Protein AF-A0A1M4W5U2-F1 (afdb_monomer_lite)

Secondary structure (DSSP, 8-state):
-------HHHHHHHHHHHHSSB-S--SEEEEEEE-SSSTT-EEEEEEEETT--HHHHHHHHHTBHHHHHS-TTTHHHHHHHHHHHTTSHHHHHHHHHHHHHHHHHHHHHHHHHTT-EEEEE-GGG-HHHHHHHHT-TT--EEEEEEEEEE-------

Structure (mmCIF, N/CA/C/O backbone):
data_AF-A0A1M4W5U2-F1
#
_entry.id   AF-A0A1M4W5U2-F1
#
loop_
_atom_site.group_PDB
_atom_site.id
_atom_site.type_symbol
_atom_site.label_atom_id
_atom_site.label_alt_id
_atom_site.label_comp_id
_atom_site.label_asym_id
_atom_site.label_entity_id
_atom_site.label_seq_id
_atom_site.pdbx_PDB_ins_code
_atom_site.Cartn_x
_atom_site.Cartn_y
_atom_site.Cartn_z
_atom_site.occupancy
_atom_site.B_iso_or_equiv
_atom_site.auth_seq_id
_atom_site.auth_comp_id
_atom_site.auth_asym_id
_atom_site.auth_atom_id
_atom_site.pdbx_PDB_model_num
ATOM 1 N N . MET A 1 1 ? -12.589 -8.773 -31.345 1.00 33.72 1 MET A N 1
ATOM 2 C CA . MET A 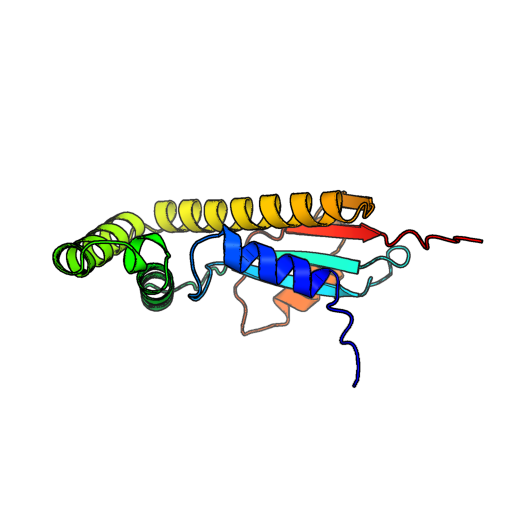1 1 ? -12.174 -9.040 -29.951 1.00 33.72 1 MET A CA 1
ATOM 3 C C . MET A 1 1 ? -10.794 -8.442 -29.775 1.00 33.72 1 MET A C 1
ATOM 5 O O . MET A 1 1 ? -9.856 -8.946 -30.372 1.00 33.72 1 MET A O 1
ATOM 9 N N . ILE A 1 2 ? -10.684 -7.311 -29.081 1.00 31.50 2 ILE A N 1
ATOM 10 C CA . ILE A 1 2 ? -9.387 -6.685 -28.803 1.00 31.50 2 ILE A CA 1
ATOM 11 C C . ILE A 1 2 ? -8.825 -7.404 -27.576 1.00 31.50 2 ILE A C 1
ATOM 13 O O . ILE A 1 2 ? -9.374 -7.260 -26.485 1.00 31.50 2 ILE A O 1
ATOM 17 N N . ASN A 1 3 ? -7.777 -8.206 -27.763 1.00 33.09 3 ASN A N 1
ATOM 18 C CA . ASN A 1 3 ? -6.960 -8.706 -26.660 1.00 33.09 3 ASN A CA 1
ATOM 19 C C . ASN A 1 3 ? -6.341 -7.483 -25.974 1.00 33.09 3 ASN A C 1
ATOM 21 O O . ASN A 1 3 ? -5.414 -6.883 -26.516 1.00 33.09 3 ASN A O 1
ATOM 25 N N . ARG A 1 4 ? -6.881 -7.064 -24.822 1.00 38.38 4 ARG A N 1
ATOM 26 C CA . ARG A 1 4 ? -6.192 -6.098 -23.963 1.00 38.38 4 ARG A CA 1
ATOM 27 C C . ARG A 1 4 ? -4.920 -6.780 -23.480 1.00 38.38 4 ARG A C 1
ATOM 29 O O . ARG A 1 4 ? -4.975 -7.686 -22.655 1.00 38.38 4 ARG A O 1
ATOM 36 N N . VAL A 1 5 ? -3.785 -6.373 -24.035 1.00 43.94 5 VAL A N 1
ATOM 37 C CA . VAL A 1 5 ? -2.495 -6.569 -23.383 1.00 43.94 5 VAL A CA 1
ATOM 38 C C . VAL A 1 5 ? -2.594 -5.765 -22.091 1.00 43.94 5 VAL A C 1
ATOM 40 O O . VAL A 1 5 ? -2.563 -4.539 -22.139 1.00 43.94 5 VAL A O 1
ATOM 43 N N . ASN A 1 6 ? -2.838 -6.435 -20.962 1.00 58.12 6 ASN A N 1
ATOM 44 C CA . ASN A 1 6 ? -2.695 -5.792 -19.659 1.00 58.12 6 ASN A CA 1
ATOM 45 C C . ASN A 1 6 ? -1.258 -5.277 -19.591 1.00 58.12 6 ASN A C 1
ATOM 47 O O . ASN A 1 6 ? -0.322 -6.044 -19.838 1.00 58.12 6 ASN A O 1
ATOM 51 N N . SER A 1 7 ? -1.088 -3.984 -19.329 1.00 83.69 7 SER A N 1
ATOM 52 C CA . SER A 1 7 ? 0.246 -3.424 -19.145 1.00 83.69 7 SER A CA 1
ATOM 53 C C . SER A 1 7 ? 0.935 -4.134 -17.973 1.00 83.69 7 SER A C 1
ATOM 55 O O . SER A 1 7 ? 0.274 -4.669 -17.079 1.00 83.69 7 SER A O 1
ATOM 57 N N . LEU A 1 8 ? 2.270 -4.163 -17.957 1.00 85.56 8 LEU A N 1
ATOM 58 C CA . LEU A 1 8 ? 3.024 -4.708 -16.820 1.00 85.56 8 LEU A CA 1
ATOM 59 C C . LEU A 1 8 ? 2.579 -4.053 -15.502 1.00 85.56 8 LEU A C 1
ATOM 61 O O . LEU A 1 8 ? 2.468 -4.724 -14.479 1.00 85.56 8 LEU A O 1
ATOM 65 N N . PHE A 1 9 ? 2.261 -2.760 -15.556 1.00 88.50 9 PHE A N 1
ATOM 66 C CA . PHE A 1 9 ? 1.716 -2.015 -14.435 1.00 88.50 9 PHE A CA 1
ATOM 67 C C . PHE A 1 9 ? 0.353 -2.547 -13.968 1.00 88.50 9 PHE A C 1
ATOM 69 O O . PHE A 1 9 ? 0.167 -2.758 -12.772 1.00 88.50 9 PHE A O 1
ATOM 76 N N . ASP A 1 10 ? -0.570 -2.863 -14.883 1.00 89.69 10 ASP A N 1
ATOM 77 C CA . ASP A 1 10 ? -1.855 -3.479 -14.522 1.00 89.69 10 ASP A CA 1
ATOM 78 C C . ASP A 1 10 ? -1.656 -4.821 -13.802 1.00 89.69 10 ASP A C 1
ATOM 80 O O . ASP A 1 10 ? -2.355 -5.123 -12.834 1.00 89.69 10 ASP A O 1
ATOM 84 N N . VAL A 1 11 ? -0.673 -5.618 -14.241 1.00 90.94 11 VAL A N 1
ATOM 85 C CA . VAL A 1 11 ? -0.330 -6.895 -13.595 1.00 90.94 11 VAL A CA 1
ATOM 86 C C . VAL A 1 11 ? 0.232 -6.671 -12.189 1.00 90.94 11 VAL A C 1
ATOM 88 O O . VAL A 1 11 ? -0.133 -7.394 -11.263 1.00 90.94 11 VAL A O 1
ATOM 91 N N . ILE A 1 12 ? 1.085 -5.659 -12.008 1.00 91.38 12 ILE A N 1
ATOM 92 C CA . ILE A 1 12 ? 1.617 -5.268 -10.694 1.00 91.38 12 ILE A CA 1
ATOM 93 C C . ILE A 1 12 ? 0.477 -4.865 -9.761 1.00 91.38 12 ILE A C 1
ATOM 95 O O . ILE A 1 12 ? 0.360 -5.421 -8.671 1.00 91.38 12 ILE A O 1
ATOM 99 N N . MET A 1 13 ? -0.398 -3.959 -10.199 1.00 91.56 13 MET A N 1
ATOM 100 C CA . MET A 1 13 ? -1.524 -3.480 -9.394 1.00 91.56 13 MET A CA 1
ATOM 101 C C . MET A 1 13 ? -2.484 -4.607 -9.010 1.00 91.56 13 MET A C 1
ATOM 103 O O . MET A 1 13 ? -2.960 -4.661 -7.876 1.00 91.56 13 MET A O 1
ATOM 107 N N . GLU A 1 14 ? -2.746 -5.532 -9.931 1.00 90.56 14 GLU A N 1
ATOM 108 C CA . GLU A 1 14 ? -3.587 -6.697 -9.666 1.00 90.56 14 GLU A CA 1
ATOM 109 C C . GLU A 1 14 ? -2.948 -7.651 -8.647 1.00 90.56 14 GLU A C 1
ATOM 111 O O . GLU A 1 14 ? -3.629 -8.144 -7.747 1.00 90.56 14 GLU A O 1
ATOM 116 N N . ASN A 1 15 ? -1.637 -7.891 -8.744 1.00 91.44 15 ASN A N 1
ATOM 117 C CA . ASN A 1 15 ? -0.919 -8.716 -7.775 1.00 91.44 15 ASN A CA 1
ATOM 118 C C . ASN A 1 15 ? -0.870 -8.060 -6.394 1.00 91.44 15 ASN A C 1
ATOM 120 O O . ASN A 1 15 ? -1.050 -8.758 -5.397 1.00 91.44 15 ASN A O 1
ATOM 124 N N . ILE A 1 16 ? -0.677 -6.737 -6.327 1.00 91.38 16 ILE A N 1
ATOM 125 C CA . ILE A 1 16 ? -0.736 -5.992 -5.065 1.00 91.38 16 ILE A CA 1
ATOM 126 C C . ILE A 1 16 ? -2.096 -6.215 -4.412 1.00 91.38 16 ILE A C 1
ATOM 128 O O . ILE A 1 16 ? -2.131 -6.707 -3.294 1.00 91.38 16 ILE A O 1
ATOM 132 N N . ARG A 1 17 ? -3.206 -5.967 -5.117 1.00 86.56 17 ARG A N 1
ATOM 133 C CA . ARG A 1 17 ? -4.565 -6.147 -4.565 1.00 86.56 17 ARG A CA 1
ATOM 134 C C . ARG A 1 17 ? -4.839 -7.570 -4.088 1.00 86.56 17 ARG A C 1
ATOM 136 O O . ARG A 1 17 ? -5.465 -7.765 -3.052 1.00 86.56 17 ARG A O 1
ATOM 143 N N . LYS A 1 18 ? -4.380 -8.572 -4.843 1.00 86.50 18 LYS A N 1
ATOM 144 C CA . LYS A 1 18 ? -4.577 -9.985 -4.491 1.00 86.50 18 LYS A CA 1
ATOM 145 C C . LYS A 1 18 ? -3.801 -10.405 -3.249 1.00 86.50 18 LYS A C 1
ATOM 147 O O . LYS A 1 18 ? -4.278 -11.271 -2.524 1.00 86.50 18 LYS A O 1
ATOM 152 N N . ILE A 1 19 ? -2.606 -9.852 -3.040 1.00 86.12 19 ILE A N 1
ATOM 153 C CA . ILE A 1 19 ? -1.667 -10.330 -2.015 1.00 86.12 19 ILE A CA 1
ATOM 154 C C . ILE A 1 19 ? -1.658 -9.426 -0.773 1.00 86.12 19 ILE A C 1
ATOM 156 O O . ILE A 1 19 ? -1.495 -9.941 0.328 1.00 86.12 19 ILE A O 1
ATOM 160 N N . SER A 1 20 ? -1.865 -8.110 -0.907 1.00 79.88 20 SER A N 1
ATOM 161 C CA . SER A 1 20 ? -1.873 -7.158 0.221 1.00 79.88 20 SER A CA 1
ATOM 162 C C . SER A 1 20 ? -3.022 -7.393 1.203 1.00 79.88 20 SER A C 1
ATOM 164 O O . SER A 1 20 ? -2.988 -6.894 2.324 1.00 79.88 20 SER A O 1
ATOM 166 N N . GLY A 1 21 ? -4.031 -8.168 0.799 1.00 76.62 21 GLY A N 1
ATOM 167 C CA . GLY A 1 21 ? -5.085 -8.625 1.692 1.00 76.62 21 GLY A CA 1
ATOM 168 C C . GLY A 1 21 ? -6.144 -7.570 1.999 1.00 76.62 21 GLY A C 1
ATOM 169 O O . GLY A 1 21 ? -6.896 -7.770 2.946 1.00 76.62 21 GLY A O 1
ATOM 170 N N . SER A 1 22 ? -6.253 -6.478 1.232 1.00 83.88 22 SER A N 1
ATOM 171 C CA . SER A 1 22 ? -7.405 -5.564 1.299 1.00 83.88 22 SER A CA 1
ATOM 172 C C . SER A 1 22 ? -7.761 -4.959 -0.059 1.00 83.88 22 SER A C 1
ATOM 174 O O . SER A 1 22 ? -6.886 -4.594 -0.844 1.00 83.88 22 SER A O 1
ATOM 176 N N . TYR A 1 23 ? -9.068 -4.825 -0.306 1.00 82.00 23 TYR A N 1
ATOM 177 C CA . TYR A 1 23 ? -9.638 -4.107 -1.455 1.00 82.00 23 TYR A CA 1
ATOM 178 C C . TYR A 1 23 ? -10.095 -2.679 -1.104 1.00 82.00 23 TYR A C 1
ATOM 180 O O . TYR A 1 23 ? -10.744 -2.023 -1.922 1.00 82.00 23 TYR A O 1
ATOM 188 N N . GLY A 1 24 ? -9.823 -2.213 0.118 1.00 82.56 24 GLY A N 1
ATOM 189 C CA . GLY A 1 24 ? -10.118 -0.845 0.545 1.00 82.56 24 GLY A CA 1
ATOM 190 C C . GLY A 1 24 ? -9.062 0.166 0.116 1.00 82.56 24 GLY A C 1
ATOM 191 O O . GLY A 1 24 ? -8.134 -0.152 -0.631 1.00 82.56 24 GLY A O 1
ATOM 192 N N . LEU A 1 25 ? -9.227 1.404 0.579 1.00 86.62 25 LEU A N 1
ATOM 193 C CA . LEU A 1 25 ? -8.279 2.490 0.325 1.00 86.62 25 LEU A CA 1
ATOM 194 C C . LEU A 1 25 ? -6.942 2.186 1.003 1.00 86.62 25 LEU A C 1
ATOM 196 O O . LEU A 1 25 ? -6.837 2.274 2.213 1.00 86.62 25 LEU A O 1
ATOM 200 N N . ALA A 1 26 ? -5.922 1.778 0.250 1.00 91.19 26 ALA A N 1
ATOM 201 C CA . ALA A 1 26 ? -4.596 1.538 0.815 1.00 91.19 26 ALA A CA 1
ATOM 202 C C . ALA A 1 26 ? -3.964 2.855 1.305 1.00 91.19 26 ALA A C 1
ATOM 204 O O . ALA A 1 26 ? -4.189 3.895 0.686 1.00 91.19 26 ALA A O 1
ATOM 205 N N . PRO A 1 27 ? -3.098 2.834 2.337 1.00 91.19 27 PRO A N 1
ATOM 206 C CA . PRO A 1 27 ? -2.423 4.036 2.838 1.00 91.19 27 PRO A CA 1
ATOM 207 C C . PRO A 1 27 ? -1.292 4.533 1.927 1.00 91.19 27 PRO A C 1
ATOM 209 O O . PRO A 1 27 ? -0.395 5.254 2.366 1.00 91.19 27 PRO A O 1
ATOM 212 N N . TYR A 1 28 ? -1.291 4.092 0.673 1.00 90.88 28 TYR A N 1
ATOM 213 C CA . TYR A 1 28 ? -0.283 4.424 -0.305 1.00 90.88 28 TYR A CA 1
ATOM 214 C C . TYR A 1 28 ? -0.869 4.508 -1.712 1.00 90.88 28 TYR A C 1
ATOM 216 O O . TYR A 1 28 ? -1.855 3.854 -2.054 1.00 90.88 28 TYR A O 1
ATOM 224 N N . SER A 1 29 ? -0.178 5.263 -2.559 1.00 88.06 29 SER A N 1
ATOM 225 C CA . SER A 1 29 ? -0.398 5.300 -4.002 1.00 88.06 29 SER A CA 1
ATOM 226 C C . SER A 1 29 ? 0.731 4.583 -4.724 1.00 88.06 29 SER A C 1
ATOM 228 O O . SER A 1 29 ? 1.887 4.685 -4.325 1.00 88.06 29 SER A O 1
ATOM 230 N N . VAL A 1 30 ? 0.399 3.909 -5.823 1.00 89.12 30 VAL A N 1
ATOM 231 C CA . VAL A 1 30 ? 1.361 3.344 -6.775 1.00 89.12 30 VAL A CA 1
ATOM 232 C C . VAL A 1 30 ? 1.043 3.944 -8.136 1.00 89.12 30 VAL A C 1
ATOM 234 O O . VAL A 1 30 ? -0.108 3.902 -8.571 1.00 89.12 30 VAL A O 1
ATOM 237 N N . MET A 1 31 ? 2.033 4.543 -8.788 1.00 86.69 31 MET A N 1
ATOM 238 C CA . MET A 1 31 ? 1.850 5.277 -10.039 1.00 86.69 31 MET A CA 1
ATOM 239 C C . MET A 1 31 ? 2.950 4.927 -11.035 1.00 86.69 31 MET A C 1
ATOM 241 O O . MET A 1 31 ? 4.114 4.805 -10.657 1.00 86.69 31 MET A O 1
ATOM 245 N N . GLU A 1 32 ? 2.582 4.791 -12.306 1.00 86.44 32 GLU A N 1
ATOM 246 C CA . GLU A 1 32 ? 3.532 4.664 -13.409 1.00 86.44 32 GLU A CA 1
ATOM 247 C C . GLU A 1 32 ? 3.761 6.032 -14.056 1.00 86.44 32 GLU A C 1
ATOM 249 O O . GLU A 1 32 ? 2.812 6.750 -14.377 1.00 86.44 32 GLU A O 1
ATOM 254 N N . PHE A 1 33 ? 5.026 6.370 -14.278 1.00 77.88 33 PHE A N 1
ATOM 255 C CA . PHE A 1 33 ? 5.448 7.565 -14.990 1.00 77.88 33 PHE A CA 1
ATOM 256 C C . PHE A 1 33 ? 6.244 7.182 -16.240 1.00 77.88 33 PHE A C 1
ATOM 258 O O . PHE A 1 33 ? 7.098 6.288 -16.180 1.00 77.88 33 PHE A O 1
ATOM 265 N N . PRO A 1 34 ? 6.025 7.867 -17.375 1.00 72.75 34 PRO A N 1
ATOM 266 C CA . PRO A 1 34 ? 6.943 7.768 -18.503 1.00 72.75 34 PRO A CA 1
ATOM 267 C C . PRO A 1 34 ? 8.320 8.311 -18.092 1.00 72.75 34 PRO A C 1
ATOM 269 O O . PRO A 1 34 ? 8.399 9.193 -17.234 1.00 72.75 34 PRO A O 1
ATOM 272 N N . ALA A 1 35 ? 9.414 7.814 -18.684 1.00 65.44 35 ALA A N 1
ATOM 273 C CA . ALA A 1 35 ? 10.723 8.399 -18.408 1.00 65.44 35 ALA A CA 1
ATOM 274 C C . ALA A 1 35 ? 10.767 9.872 -18.823 1.00 65.44 35 ALA A C 1
ATOM 276 O O . ALA A 1 35 ? 10.770 10.197 -20.011 1.00 65.44 35 ALA A O 1
ATOM 277 N N . PHE A 1 36 ? 10.873 10.750 -17.831 1.00 55.66 36 PHE A N 1
ATOM 278 C CA . PHE A 1 36 ? 11.346 12.110 -18.020 1.00 55.66 36 PHE A CA 1
ATOM 279 C C . PHE A 1 36 ? 12.878 12.047 -18.071 1.00 55.66 36 PHE A C 1
ATOM 281 O O . PHE A 1 36 ? 13.526 11.676 -17.098 1.00 55.66 36 PHE A O 1
ATOM 288 N N . GLU A 1 37 ? 13.431 12.262 -19.266 1.00 52.34 37 GLU A N 1
ATOM 289 C CA . GLU A 1 37 ? 14.855 12.474 -19.605 1.00 52.34 37 GLU A CA 1
ATOM 290 C C . GLU A 1 37 ? 15.907 11.402 -19.219 1.00 52.34 37 GLU A C 1
ATOM 292 O O . GLU A 1 37 ? 16.987 11.369 -19.814 1.00 52.34 37 GLU A O 1
ATOM 297 N N . PHE A 1 38 ? 15.612 10.427 -18.354 1.00 47.12 38 PHE A N 1
ATOM 298 C CA . PHE A 1 38 ? 16.512 9.312 -18.040 1.00 47.12 38 PHE A CA 1
ATOM 299 C C . PHE A 1 38 ? 16.261 8.103 -18.960 1.00 47.12 38 PHE A C 1
ATOM 301 O O . PHE A 1 38 ? 15.446 7.226 -18.685 1.00 47.12 38 PHE A O 1
ATOM 308 N N . LYS A 1 39 ? 17.002 8.050 -20.075 1.00 52.34 39 LYS A N 1
ATOM 309 C CA . LYS A 1 39 ? 17.325 6.828 -20.850 1.00 52.34 39 LYS A CA 1
ATOM 310 C C . LYS A 1 39 ? 16.160 5.858 -21.159 1.00 52.34 39 LYS A C 1
ATOM 312 O O . LYS A 1 39 ? 16.341 4.647 -21.088 1.00 52.34 39 LYS A O 1
ATOM 317 N N . GLY A 1 40 ? 14.991 6.366 -21.555 1.00 54.44 40 GLY A N 1
ATOM 318 C CA . GLY A 1 40 ? 13.951 5.553 -22.210 1.00 54.44 40 GLY A CA 1
ATOM 319 C C . GLY A 1 40 ? 13.285 4.466 -21.351 1.00 54.44 40 GLY A C 1
ATOM 320 O O . GLY A 1 40 ? 12.789 3.491 -21.908 1.00 54.44 40 GLY A O 1
ATOM 321 N N . GLY A 1 41 ? 13.281 4.611 -20.022 1.00 66.25 41 GLY A N 1
ATOM 322 C CA . GLY A 1 41 ? 12.597 3.689 -19.104 1.00 66.25 41 GLY A CA 1
ATOM 323 C C . GLY A 1 41 ? 11.148 4.073 -18.768 1.00 66.25 41 GLY A C 1
ATOM 324 O O . GLY A 1 41 ? 10.590 5.039 -19.285 1.00 66.25 41 GLY A O 1
ATOM 325 N N . ARG A 1 42 ? 10.531 3.323 -17.855 1.00 77.88 42 ARG A N 1
ATOM 326 C CA . ARG A 1 42 ? 9.339 3.751 -17.102 1.00 77.88 42 ARG A CA 1
ATOM 327 C C . ARG A 1 42 ? 9.690 3.788 -15.623 1.00 77.88 42 ARG A C 1
ATOM 329 O O . ARG A 1 42 ? 10.558 3.037 -15.183 1.00 77.88 42 ARG A O 1
ATOM 336 N N . PHE A 1 43 ? 9.029 4.642 -14.858 1.00 81.31 43 PHE A N 1
ATOM 337 C CA . PHE A 1 43 ? 9.188 4.671 -13.410 1.00 81.31 43 PHE A CA 1
ATOM 338 C C . PHE A 1 43 ? 7.921 4.180 -12.744 1.00 81.31 43 PHE A C 1
ATOM 340 O O . PHE A 1 43 ? 6.826 4.580 -13.123 1.00 81.31 43 PHE A O 1
ATOM 347 N N . ILE A 1 44 ? 8.076 3.347 -11.726 1.00 86.56 44 ILE A N 1
ATOM 348 C CA . ILE A 1 44 ? 7.004 3.067 -10.780 1.00 86.56 44 ILE A CA 1
ATOM 349 C C . ILE A 1 44 ? 7.358 3.817 -9.510 1.00 86.56 44 ILE A C 1
ATOM 351 O O . ILE A 1 44 ? 8.402 3.564 -8.907 1.00 86.56 44 ILE A O 1
ATOM 355 N N . ALA A 1 45 ? 6.504 4.756 -9.134 1.00 86.19 45 ALA A N 1
ATOM 356 C CA . ALA A 1 45 ? 6.637 5.494 -7.897 1.00 86.19 45 ALA A CA 1
ATOM 357 C C . ALA A 1 45 ? 5.589 5.019 -6.897 1.00 86.19 45 ALA A C 1
ATOM 359 O O . ALA A 1 45 ? 4.437 4.760 -7.260 1.00 86.19 45 ALA A O 1
ATOM 360 N N . MET A 1 46 ? 5.997 4.913 -5.639 1.00 88.88 46 MET A N 1
ATOM 361 C CA . MET A 1 46 ? 5.120 4.549 -4.538 1.00 88.88 46 MET A CA 1
ATOM 362 C C . MET A 1 46 ? 5.236 5.595 -3.430 1.00 88.88 46 MET A C 1
ATOM 364 O O . MET A 1 46 ? 6.340 6.062 -3.142 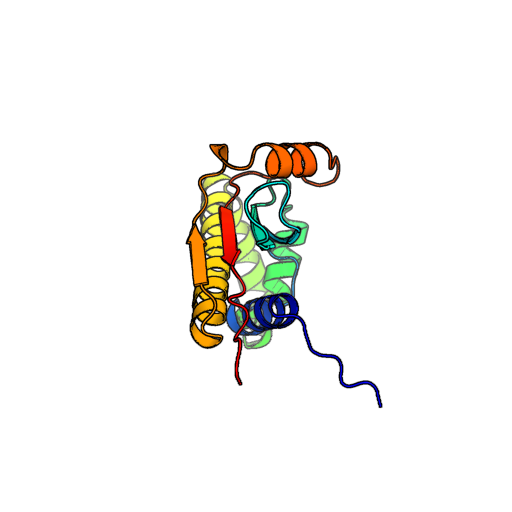1.00 88.88 46 MET A O 1
ATOM 368 N N . PHE A 1 47 ? 4.102 5.962 -2.838 1.00 86.69 47 PHE A N 1
ATOM 369 C CA . PHE A 1 47 ? 3.989 7.109 -1.934 1.00 86.69 47 PHE A CA 1
ATOM 370 C C . PHE A 1 47 ? 3.081 6.796 -0.754 1.00 86.69 47 PHE A C 1
ATOM 372 O O . PHE A 1 47 ? 2.035 6.193 -0.978 1.00 86.69 47 PHE A O 1
ATOM 379 N N . ILE A 1 48 ? 3.410 7.261 0.453 1.00 88.06 48 ILE A N 1
ATOM 380 C CA . ILE A 1 48 ? 2.518 7.164 1.620 1.00 88.06 48 ILE A CA 1
ATOM 381 C C . ILE A 1 48 ? 1.632 8.401 1.705 1.00 88.06 48 ILE A C 1
ATOM 383 O O . ILE A 1 48 ? 2.119 9.513 1.523 1.00 88.06 48 ILE A O 1
ATOM 387 N N . TRP A 1 49 ? 0.349 8.209 2.011 1.00 88.19 49 TRP A N 1
ATOM 388 C CA . TRP A 1 49 ? -0.594 9.304 2.252 1.00 88.19 49 TRP A CA 1
ATOM 389 C C . TRP A 1 49 ? -0.397 9.869 3.664 1.00 88.19 49 TRP A C 1
ATOM 391 O O . TRP A 1 49 ? -0.573 9.152 4.653 1.00 88.19 49 TRP A O 1
ATOM 401 N N . ASP A 1 50 ? -0.036 11.145 3.774 1.00 83.06 50 ASP A N 1
ATOM 402 C CA . ASP A 1 50 ? 0.125 11.832 5.064 1.00 83.06 50 ASP A CA 1
ATOM 403 C C . ASP A 1 50 ? -1.202 12.218 5.706 1.00 83.06 50 ASP A C 1
ATOM 405 O O . ASP A 1 50 ? -1.310 12.284 6.929 1.00 83.06 50 ASP A O 1
ATOM 409 N N . ASP A 1 51 ? -2.216 12.469 4.887 1.00 85.31 51 ASP A N 1
ATOM 410 C CA . ASP A 1 51 ? -3.562 12.859 5.293 1.00 85.31 51 ASP A CA 1
ATOM 411 C C . ASP A 1 51 ? -4.518 11.665 5.422 1.00 85.31 51 ASP A C 1
ATOM 413 O O . ASP A 1 51 ? -5.732 11.845 5.525 1.00 85.31 51 ASP A O 1
ATOM 417 N N . TYR A 1 52 ? -3.972 10.447 5.471 1.00 89.19 52 TYR A N 1
ATOM 418 C CA . TYR A 1 52 ? -4.737 9.214 5.609 1.00 89.19 52 TYR A CA 1
ATOM 419 C C . TYR A 1 52 ? -5.588 9.232 6.882 1.00 89.19 52 TYR A C 1
ATOM 421 O O . TYR A 1 52 ? -5.081 9.191 8.010 1.00 89.19 52 TYR A O 1
ATOM 429 N N . SER A 1 53 ? -6.903 9.317 6.701 1.00 89.62 53 SER A N 1
ATOM 430 C CA . SER A 1 53 ? -7.826 9.571 7.796 1.00 89.62 53 SER A CA 1
ATOM 431 C C . SER A 1 53 ? -8.227 8.287 8.524 1.00 89.62 53 SER A C 1
ATOM 433 O O . SER A 1 53 ? -8.078 7.168 8.029 1.00 89.62 53 SER A O 1
ATOM 435 N N . PHE A 1 54 ? -8.829 8.440 9.706 1.00 89.31 54 PHE A N 1
ATOM 436 C CA . PHE A 1 54 ? -9.465 7.315 10.400 1.00 89.31 54 PHE A CA 1
ATOM 437 C C . PHE A 1 54 ? -10.580 6.662 9.575 1.00 89.31 54 PHE A C 1
ATOM 439 O O . PHE A 1 54 ? -10.775 5.454 9.683 1.00 89.31 54 PHE A O 1
ATOM 446 N N . SER A 1 55 ? -11.286 7.436 8.742 1.00 91.69 55 SER A N 1
ATOM 447 C CA . SER A 1 55 ? -12.320 6.895 7.855 1.00 91.69 55 SER A CA 1
ATOM 448 C C . SER A 1 55 ? -11.713 6.006 6.769 1.00 91.69 55 SER A C 1
ATOM 450 O O . SER A 1 55 ? -12.285 4.967 6.448 1.00 91.69 55 SER A O 1
ATOM 452 N N . ASP A 1 56 ? -10.552 6.383 6.226 1.00 92.75 56 ASP A N 1
ATOM 453 C CA . ASP A 1 56 ? -9.845 5.580 5.221 1.00 92.75 56 ASP A CA 1
ATOM 454 C C . ASP A 1 56 ? -9.293 4.299 5.848 1.00 92.75 56 ASP A C 1
ATOM 456 O O . ASP A 1 56 ? -9.406 3.214 5.279 1.00 92.75 56 ASP A O 1
ATOM 460 N N . LEU A 1 57 ? -8.762 4.397 7.072 1.00 93.81 57 LEU A N 1
ATOM 461 C CA . LEU A 1 57 ? -8.341 3.232 7.843 1.00 93.81 57 LEU A CA 1
ATOM 462 C C . LEU A 1 57 ? -9.501 2.262 8.094 1.00 93.81 57 LEU A C 1
ATOM 464 O O . LEU A 1 57 ? -9.340 1.058 7.903 1.00 93.81 57 LEU A O 1
ATOM 468 N N . GLU A 1 58 ? -10.665 2.760 8.505 1.00 94.50 58 GLU A N 1
ATOM 469 C CA . GLU A 1 58 ? -11.841 1.915 8.707 1.00 94.50 58 GLU A CA 1
ATOM 470 C C . GLU A 1 58 ? -12.286 1.243 7.398 1.00 94.50 58 GLU A C 1
ATOM 472 O O . GLU A 1 58 ? -12.530 0.033 7.393 1.00 94.50 58 GLU A O 1
ATOM 477 N N . ASP A 1 59 ? -12.327 1.983 6.283 1.00 94.69 59 ASP A N 1
ATOM 478 C CA . ASP A 1 59 ? -12.629 1.425 4.957 1.00 94.69 59 ASP A CA 1
ATOM 479 C C . ASP A 1 59 ? -11.655 0.298 4.584 1.00 94.69 59 ASP A C 1
ATOM 481 O O . ASP A 1 59 ? -12.075 -0.790 4.174 1.00 94.69 59 ASP A O 1
ATOM 485 N N . TYR A 1 60 ? -10.356 0.529 4.792 1.00 93.88 60 TYR A N 1
ATOM 486 C CA . TYR A 1 60 ? -9.311 -0.460 4.556 1.00 93.88 60 TYR A CA 1
ATOM 487 C C . TYR A 1 60 ? -9.511 -1.728 5.384 1.00 93.88 60 TYR A C 1
ATOM 489 O O . TYR A 1 60 ? -9.427 -2.836 4.848 1.00 93.88 60 TYR A O 1
ATOM 497 N N . LEU A 1 61 ? -9.782 -1.581 6.683 1.00 94.50 61 LEU A N 1
ATOM 498 C CA . LEU A 1 61 ? -9.951 -2.704 7.601 1.00 94.50 61 LEU A CA 1
ATOM 499 C C . LEU A 1 61 ? -11.206 -3.512 7.266 1.00 94.50 61 LEU A C 1
ATOM 501 O O . LEU A 1 61 ? -11.129 -4.737 7.184 1.00 94.50 61 LEU A O 1
ATOM 505 N N . ARG A 1 62 ? -12.341 -2.858 6.995 1.00 94.69 62 ARG A N 1
ATOM 506 C CA . ARG A 1 62 ? -13.604 -3.536 6.645 1.00 94.69 62 ARG A CA 1
ATOM 507 C C . ARG A 1 62 ? -13.546 -4.279 5.311 1.00 94.69 62 ARG A C 1
ATOM 509 O O . ARG A 1 62 ? -14.300 -5.223 5.094 1.00 94.69 62 ARG A O 1
ATOM 516 N N . LYS A 1 63 ? -12.653 -3.872 4.409 1.00 93.56 63 LYS A N 1
ATOM 517 C CA . LYS A 1 63 ? -12.418 -4.543 3.121 1.00 93.56 63 LYS A CA 1
ATOM 518 C C . LYS A 1 63 ? -11.191 -5.457 3.132 1.00 93.56 63 LYS A C 1
ATOM 520 O O . LYS A 1 63 ? -10.800 -5.961 2.075 1.00 93.56 63 LYS A O 1
ATOM 525 N N . SER A 1 64 ? -10.596 -5.680 4.304 1.00 92.38 64 SER A N 1
ATOM 526 C CA . SER A 1 64 ? -9.496 -6.623 4.472 1.00 92.38 64 SER A CA 1
ATOM 527 C C . SER A 1 64 ? -9.990 -8.069 4.435 1.00 92.38 64 SER A C 1
ATOM 529 O O . SER A 1 64 ? -11.088 -8.392 4.885 1.00 92.38 64 SER A O 1
ATOM 531 N N . GLN A 1 65 ? -9.159 -8.971 3.926 1.00 90.56 65 GLN A N 1
ATOM 532 C CA . GLN A 1 65 ? -9.423 -10.402 3.929 1.00 90.56 65 GLN A CA 1
ATOM 533 C C . GLN A 1 65 ? -9.560 -10.940 5.359 1.00 90.56 65 GLN A C 1
ATOM 535 O O . GLN A 1 65 ? -10.382 -11.823 5.588 1.00 90.56 65 GLN A O 1
ATOM 540 N N . GLU A 1 66 ? -8.811 -10.390 6.320 1.00 91.38 66 GLU A N 1
ATOM 541 C CA . GLU A 1 66 ? -8.940 -10.734 7.741 1.00 91.38 66 GLU A CA 1
ATOM 542 C C . GLU A 1 66 ? -10.364 -10.460 8.241 1.00 91.38 66 GLU A C 1
ATOM 544 O O . GLU A 1 66 ? -11.012 -11.370 8.746 1.00 91.38 66 GLU A O 1
ATOM 549 N N . TYR A 1 67 ? -10.904 -9.264 7.989 1.00 94.00 67 TYR A N 1
ATOM 550 C CA . TYR A 1 67 ? -12.283 -8.922 8.351 1.00 94.00 67 TYR A CA 1
ATOM 551 C C . TYR A 1 67 ? -13.318 -9.792 7.626 1.00 94.00 67 TYR A C 1
ATOM 553 O O . TYR A 1 67 ? -14.245 -10.318 8.243 1.00 94.00 67 TYR A O 1
ATOM 561 N N . LEU A 1 68 ? -13.149 -9.976 6.313 1.00 92.44 68 LEU A N 1
ATOM 562 C CA . LEU A 1 68 ? -14.100 -10.704 5.467 1.00 92.44 68 LEU A CA 1
ATOM 563 C C . LEU A 1 68 ? -14.147 -12.213 5.749 1.00 92.44 68 LEU A C 1
ATOM 565 O O . LEU A 1 68 ? -15.132 -12.861 5.402 1.00 92.44 68 LEU A O 1
ATOM 569 N N . THR A 1 69 ? -13.094 -12.781 6.341 1.00 92.69 69 THR A N 1
ATOM 570 C CA . THR A 1 69 ? -13.019 -14.214 6.684 1.00 92.69 69 THR A CA 1
ATOM 571 C C . THR A 1 69 ? -13.252 -14.500 8.167 1.00 92.69 69 THR A C 1
ATOM 573 O O . THR A 1 69 ? -13.383 -15.665 8.546 1.00 92.69 69 THR A O 1
ATOM 576 N N . MET A 1 70 ? -13.329 -13.459 8.997 1.00 94.56 70 MET A N 1
ATOM 577 C CA . MET A 1 70 ? -13.613 -13.554 10.426 1.00 94.56 70 MET A CA 1
ATOM 578 C C . MET A 1 70 ? -15.087 -13.884 10.702 1.00 94.56 70 MET A C 1
ATOM 580 O O . MET A 1 70 ? -15.973 -13.556 9.913 1.00 94.56 70 MET A O 1
ATOM 584 N N . ASP A 1 71 ? -15.352 -14.498 11.860 1.00 95.81 71 ASP A N 1
ATOM 585 C CA . ASP A 1 71 ? -16.704 -14.636 12.410 1.00 95.81 71 ASP A CA 1
ATOM 586 C C . ASP A 1 71 ? -17.376 -13.257 12.544 1.00 95.81 71 ASP A C 1
ATOM 588 O O . ASP A 1 71 ? -16.791 -12.319 13.094 1.00 95.81 71 ASP A O 1
ATOM 592 N N . CYS A 1 72 ? -18.616 -13.136 12.063 1.00 93.25 72 CYS A N 1
ATOM 593 C CA . CYS A 1 72 ? -19.366 -11.884 12.083 1.00 93.25 72 CYS A CA 1
ATOM 594 C C . CYS A 1 72 ? -19.564 -11.323 13.497 1.00 93.25 72 CYS A C 1
ATOM 596 O O . CYS A 1 72 ? -19.656 -10.109 13.654 1.00 93.25 72 CYS A O 1
ATOM 598 N N . LEU A 1 73 ? -19.571 -12.175 14.528 1.00 94.69 73 LEU A N 1
ATOM 599 C CA . LEU A 1 73 ? -19.684 -11.742 15.921 1.00 94.69 73 LEU A CA 1
ATOM 600 C C . LEU A 1 73 ? -18.431 -11.016 16.432 1.00 94.69 73 LEU A C 1
ATOM 602 O O . LEU A 1 73 ? -18.517 -10.294 17.419 1.00 94.69 73 LEU A O 1
ATOM 606 N N . LEU A 1 74 ? -17.281 -11.201 15.778 1.00 95.56 74 LEU A N 1
ATOM 607 C CA . LEU A 1 74 ? -15.994 -10.615 16.174 1.00 95.56 74 LEU A CA 1
ATOM 608 C C . LEU A 1 74 ? -15.607 -9.393 15.329 1.00 95.56 74 LEU A C 1
ATOM 610 O O . LEU A 1 74 ? -14.649 -8.693 15.652 1.00 95.56 74 LEU A O 1
ATOM 614 N N . GLN A 1 75 ? -16.337 -9.131 14.246 1.00 95.38 75 GLN A N 1
ATOM 615 C CA . GLN A 1 75 ? -15.998 -8.099 13.269 1.00 95.38 75 GLN A CA 1
ATOM 616 C C . GLN A 1 75 ? -15.977 -6.685 13.867 1.00 95.38 75 GLN A C 1
ATOM 618 O O . GLN A 1 75 ? -15.045 -5.924 13.604 1.00 95.38 75 GLN A O 1
ATOM 623 N N . ASP A 1 76 ? -16.970 -6.325 14.681 1.00 94.69 76 ASP A N 1
ATOM 624 C CA . ASP A 1 76 ? -17.037 -4.987 15.287 1.00 94.69 76 ASP A CA 1
ATOM 625 C C . ASP A 1 76 ? -15.956 -4.781 16.359 1.00 94.69 76 ASP A C 1
ATOM 627 O O . ASP A 1 76 ? -15.348 -3.706 16.438 1.00 94.69 76 ASP A O 1
ATOM 631 N N . ASP A 1 77 ? -15.650 -5.830 17.126 1.00 95.81 77 ASP A N 1
ATOM 632 C CA . ASP A 1 77 ? -14.552 -5.825 18.095 1.00 95.81 77 ASP A CA 1
ATOM 633 C C . ASP A 1 77 ? -13.202 -5.679 17.386 1.00 95.81 77 ASP A C 1
ATOM 635 O O . ASP A 1 77 ? -12.364 -4.882 17.810 1.00 95.81 77 ASP A O 1
ATOM 639 N N . PHE A 1 78 ? -13.002 -6.377 16.264 1.00 95.25 78 PHE A N 1
ATOM 640 C CA . PHE A 1 78 ? -11.800 -6.247 15.444 1.00 95.25 78 PHE A CA 1
ATOM 641 C C . PHE A 1 78 ? -11.588 -4.810 14.959 1.00 95.25 78 PHE A C 1
ATOM 643 O O . PHE A 1 78 ? -10.496 -4.266 15.138 1.00 95.25 78 PHE A O 1
ATOM 650 N N . ILE A 1 79 ? -12.621 -4.175 14.391 1.00 95.44 79 ILE A N 1
ATOM 651 C CA . ILE A 1 79 ? -12.522 -2.783 13.927 1.00 95.44 79 ILE A CA 1
ATOM 652 C C . ILE A 1 79 ? -12.197 -1.861 15.098 1.00 95.44 79 ILE A C 1
ATOM 654 O O . ILE A 1 79 ? -11.264 -1.065 15.013 1.00 95.44 79 ILE A O 1
ATOM 658 N N . THR A 1 80 ? -12.909 -2.005 16.216 1.00 95.25 80 THR A N 1
ATOM 659 C CA . THR A 1 80 ? -12.702 -1.169 17.402 1.00 95.25 80 THR A CA 1
ATOM 660 C C . THR A 1 80 ? -11.273 -1.289 17.932 1.00 95.25 80 THR A C 1
ATOM 662 O O . THR A 1 80 ? -10.611 -0.276 18.162 1.00 95.25 80 THR A O 1
ATOM 665 N N . LEU A 1 81 ? -10.767 -2.516 18.077 1.00 95.06 81 LEU A N 1
ATOM 666 C CA . LEU A 1 81 ? -9.411 -2.780 18.558 1.00 95.06 81 LEU A CA 1
ATOM 667 C C . LEU A 1 81 ? -8.354 -2.231 17.599 1.00 95.06 81 LEU A C 1
ATOM 669 O O . LEU A 1 81 ? -7.406 -1.588 18.048 1.00 95.06 81 LEU A O 1
ATOM 673 N N . LYS A 1 82 ? -8.522 -2.427 16.286 1.00 94.50 82 LYS A N 1
ATOM 674 C CA . LYS A 1 82 ? -7.567 -1.932 15.287 1.00 94.50 82 LYS A CA 1
ATOM 675 C C . LYS A 1 82 ? -7.543 -0.415 15.194 1.00 94.50 82 LYS A C 1
ATOM 677 O O . LYS A 1 82 ? -6.459 0.161 15.137 1.00 94.50 82 LYS A O 1
ATOM 682 N N . LEU A 1 83 ? -8.700 0.242 15.254 1.00 94.50 83 LEU A N 1
ATOM 683 C CA . LEU A 1 83 ? -8.763 1.702 15.287 1.00 94.50 83 LEU A CA 1
ATOM 684 C C . LEU A 1 83 ? -8.117 2.267 16.559 1.00 94.50 83 LEU A C 1
ATOM 686 O O . LEU A 1 83 ? -7.425 3.276 16.476 1.00 94.50 83 LEU A O 1
ATOM 690 N N . GLN A 1 84 ? -8.284 1.614 17.715 1.00 94.25 84 GLN A N 1
ATOM 691 C CA . GLN A 1 84 ? -7.616 2.012 18.961 1.00 94.25 84 GLN A CA 1
ATOM 692 C C . GLN A 1 84 ? -6.099 1.780 18.925 1.00 94.25 84 GLN A C 1
ATOM 694 O O . GLN A 1 84 ? -5.334 2.629 19.378 1.00 94.25 84 GLN A O 1
ATOM 699 N N . GLU A 1 85 ? -5.649 0.642 18.391 1.00 93.62 85 GLU A N 1
ATOM 700 C CA . GLU A 1 85 ? -4.228 0.309 18.243 1.00 93.62 85 GLU A CA 1
ATOM 701 C C . GLU A 1 85 ? -3.518 1.339 17.353 1.00 93.62 85 GLU A C 1
ATOM 703 O O . GLU A 1 85 ? -2.479 1.897 17.721 1.00 93.62 85 GLU A O 1
ATOM 708 N N . LEU A 1 86 ? -4.126 1.630 16.204 1.00 93.25 86 LEU A N 1
ATOM 709 C CA . LEU A 1 86 ? -3.588 2.515 15.178 1.00 93.25 86 LEU A CA 1
ATOM 710 C C . LEU A 1 86 ? -3.949 3.989 15.407 1.00 93.25 86 LEU A C 1
ATOM 712 O O . LEU A 1 86 ? -3.615 4.832 14.582 1.00 93.25 86 LEU A O 1
ATOM 716 N N . SER A 1 87 ? -4.572 4.347 16.536 1.00 89.50 87 SER A N 1
ATOM 717 C CA . SER A 1 87 ? -4.934 5.743 16.812 1.00 89.50 87 SER A CA 1
ATOM 718 C C . SER A 1 87 ? -3.737 6.636 17.135 1.00 89.50 87 SER A C 1
ATOM 720 O O . SER A 1 87 ? -3.848 7.863 17.135 1.00 89.50 87 SER A O 1
ATOM 722 N N . LYS A 1 88 ? -2.589 6.036 17.467 1.00 91.19 88 LYS A N 1
ATOM 723 C CA . LYS A 1 88 ? -1.358 6.763 17.785 1.00 91.19 88 LYS A CA 1
ATOM 724 C C . LYS A 1 88 ? -0.620 7.091 16.482 1.00 91.19 88 LYS A C 1
ATOM 726 O O . LYS A 1 88 ? -0.221 6.150 15.796 1.00 91.19 88 LYS A O 1
ATOM 731 N N . PRO A 1 89 ? -0.318 8.371 16.182 1.00 88.19 89 PRO A N 1
ATOM 732 C CA . PRO A 1 89 ? 0.285 8.767 14.903 1.00 88.19 89 PRO A CA 1
ATOM 733 C C . PRO A 1 89 ? 1.562 8.003 14.532 1.00 88.19 89 PRO A C 1
ATOM 735 O O . PRO A 1 89 ? 1.730 7.599 13.389 1.00 88.19 89 PRO A O 1
ATOM 738 N N . ALA A 1 90 ? 2.442 7.737 15.501 1.00 90.06 90 ALA A N 1
ATOM 739 C CA . ALA A 1 90 ? 3.668 6.976 15.257 1.00 90.06 90 ALA A CA 1
ATOM 740 C C . ALA A 1 90 ? 3.400 5.508 14.870 1.00 90.06 90 ALA A C 1
ATOM 742 O O . ALA A 1 90 ? 4.095 4.966 14.014 1.00 90.06 90 ALA A O 1
ATOM 743 N N . ILE A 1 91 ? 2.386 4.877 15.476 1.00 92.81 91 ILE A N 1
ATOM 744 C CA . ILE A 1 91 ? 2.008 3.490 15.169 1.00 92.81 91 ILE A CA 1
ATOM 745 C C . ILE A 1 91 ? 1.315 3.435 13.811 1.00 92.81 91 ILE A C 1
ATOM 747 O O . ILE A 1 91 ? 1.669 2.588 12.994 1.00 92.81 91 ILE A O 1
ATOM 751 N N . LEU A 1 92 ? 0.387 4.362 13.544 1.00 90.88 92 LEU A N 1
ATOM 752 C CA . LEU A 1 92 ? -0.239 4.488 12.231 1.00 90.88 92 LEU A CA 1
ATOM 753 C C . LEU A 1 92 ? 0.831 4.631 11.154 1.00 90.88 92 LEU A C 1
ATOM 755 O O . LEU A 1 92 ? 0.845 3.856 10.206 1.00 90.88 92 LEU A O 1
ATOM 759 N N . ARG A 1 93 ? 1.787 5.543 11.350 1.00 89.44 93 ARG A N 1
ATOM 760 C CA . ARG A 1 93 ? 2.858 5.778 10.387 1.00 89.44 93 ARG A CA 1
ATOM 761 C C . ARG A 1 93 ? 3.691 4.529 10.114 1.00 89.44 93 ARG A C 1
ATOM 763 O O . ARG A 1 93 ? 3.955 4.202 8.961 1.00 89.44 93 ARG A O 1
ATOM 770 N N . GLN A 1 94 ? 4.083 3.816 11.168 1.00 91.44 94 GLN A N 1
ATOM 771 C CA . GLN A 1 94 ? 4.813 2.557 11.036 1.00 91.44 94 GLN A CA 1
ATOM 772 C C . GLN A 1 94 ? 3.992 1.504 10.280 1.00 91.44 94 GLN A C 1
ATOM 774 O O . GLN A 1 94 ? 4.529 0.779 9.444 1.00 91.44 94 GLN A O 1
ATOM 779 N N . TRP A 1 95 ? 2.689 1.429 10.546 1.00 93.00 95 TRP A N 1
ATOM 780 C CA . TRP A 1 95 ? 1.788 0.530 9.838 1.00 93.00 95 TRP A CA 1
ATOM 781 C C . TRP A 1 95 ? 1.661 0.897 8.353 1.00 93.00 95 TRP A C 1
ATOM 783 O O . TRP A 1 95 ? 1.787 0.011 7.512 1.00 93.00 95 TRP A O 1
ATOM 793 N N . GLN A 1 96 ? 1.499 2.180 8.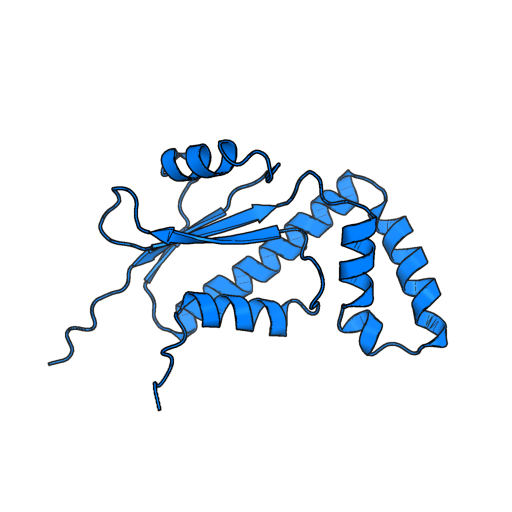010 1.00 91.69 96 GLN A N 1
ATOM 794 C CA . GLN A 1 96 ? 1.452 2.644 6.617 1.00 91.69 96 GLN A CA 1
ATOM 795 C C . GLN A 1 96 ? 2.739 2.287 5.860 1.00 91.69 96 GLN A C 1
ATOM 797 O O . GLN A 1 96 ? 2.678 1.751 4.754 1.00 91.69 96 GLN A O 1
ATOM 802 N N . GLN A 1 97 ? 3.898 2.514 6.490 1.00 90.69 97 GLN A N 1
ATOM 803 C CA . GLN A 1 97 ? 5.205 2.133 5.951 1.00 90.69 97 GLN A CA 1
ATOM 804 C C . GLN A 1 97 ? 5.274 0.628 5.681 1.00 90.69 97 GLN A C 1
ATOM 806 O O . GLN A 1 97 ? 5.696 0.205 4.609 1.00 90.69 97 GLN A O 1
ATOM 811 N N . HIS A 1 98 ? 4.795 -0.188 6.619 1.00 91.62 98 HIS A N 1
ATOM 812 C CA . HIS A 1 98 ? 4.768 -1.633 6.442 1.00 91.62 98 HIS A CA 1
ATOM 813 C C . HIS A 1 98 ? 3.860 -2.067 5.278 1.00 91.62 98 HIS A C 1
ATOM 815 O O . HIS A 1 98 ? 4.230 -2.943 4.496 1.00 91.62 98 HIS A O 1
ATOM 821 N N . GLN A 1 99 ? 2.696 -1.428 5.111 1.00 91.88 99 GLN A N 1
ATOM 822 C CA . GLN A 1 99 ? 1.817 -1.689 3.965 1.00 91.88 99 GLN A CA 1
ATOM 823 C C . GLN A 1 99 ? 2.499 -1.333 2.632 1.00 91.88 99 GLN A C 1
ATOM 825 O O . GLN A 1 99 ? 2.397 -2.095 1.666 1.00 91.88 99 GLN A O 1
ATOM 830 N N . LEU A 1 100 ? 3.237 -0.218 2.584 1.00 91.06 100 LEU A N 1
ATOM 831 C CA . LEU A 1 100 ? 4.029 0.176 1.417 1.00 91.06 100 LEU A CA 1
ATOM 832 C C . LEU A 1 100 ? 5.142 -0.841 1.112 1.00 91.06 100 LEU A C 1
ATOM 834 O O . LEU A 1 100 ? 5.338 -1.211 -0.043 1.00 91.06 100 LEU A O 1
ATOM 838 N N . GLU A 1 101 ? 5.856 -1.322 2.129 1.00 90.56 101 GLU A N 1
ATOM 839 C CA . GLU A 1 101 ? 6.929 -2.316 1.982 1.00 90.56 101 GLU A CA 1
ATOM 840 C C . GLU A 1 101 ? 6.419 -3.650 1.427 1.00 90.56 101 GLU A C 1
ATOM 842 O O . GLU A 1 101 ? 7.071 -4.260 0.575 1.00 90.56 101 GLU A O 1
ATOM 847 N N . ILE A 1 102 ? 5.232 -4.089 1.855 1.00 91.56 102 ILE A N 1
ATOM 848 C CA . ILE A 1 102 ? 4.559 -5.264 1.285 1.00 91.56 102 ILE A CA 1
ATOM 849 C C . ILE A 1 102 ? 4.283 -5.036 -0.204 1.00 91.56 102 ILE A C 1
ATOM 851 O O . ILE A 1 102 ? 4.631 -5.876 -1.040 1.00 91.56 102 ILE A O 1
ATOM 855 N N . ALA A 1 103 ? 3.701 -3.886 -0.553 1.00 92.25 103 ALA A N 1
ATOM 856 C CA . ALA A 1 103 ? 3.403 -3.532 -1.937 1.00 92.25 103 ALA A CA 1
ATOM 857 C C . ALA A 1 103 ? 4.673 -3.467 -2.799 1.00 92.25 103 ALA A C 1
ATOM 859 O O . ALA A 1 103 ? 4.687 -3.960 -3.932 1.00 92.25 103 ALA A O 1
ATOM 860 N N . LEU A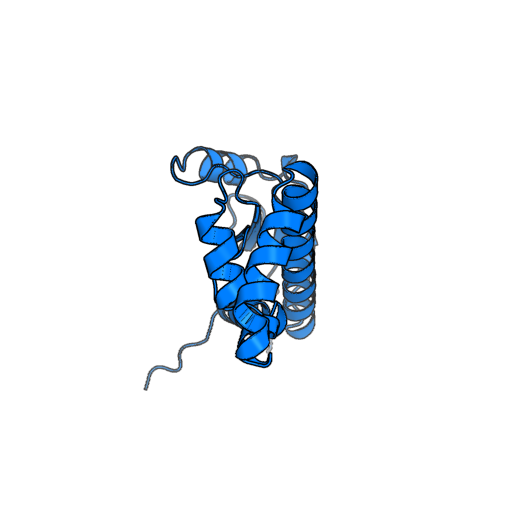 1 104 ? 5.760 -2.916 -2.255 1.00 91.69 104 LEU A N 1
ATOM 861 C CA . LEU A 1 104 ? 7.075 -2.902 -2.886 1.00 91.69 104 LEU A CA 1
ATOM 862 C C . LEU A 1 104 ? 7.570 -4.329 -3.131 1.00 91.69 104 LEU A C 1
ATOM 864 O O . LEU A 1 104 ? 7.938 -4.664 -4.254 1.00 91.69 104 LEU A O 1
ATOM 868 N N . GLY A 1 105 ? 7.535 -5.193 -2.114 1.00 92.69 105 GLY A N 1
ATOM 869 C CA . GLY A 1 105 ? 7.942 -6.593 -2.238 1.00 92.69 105 GLY A CA 1
ATOM 870 C C . GLY A 1 105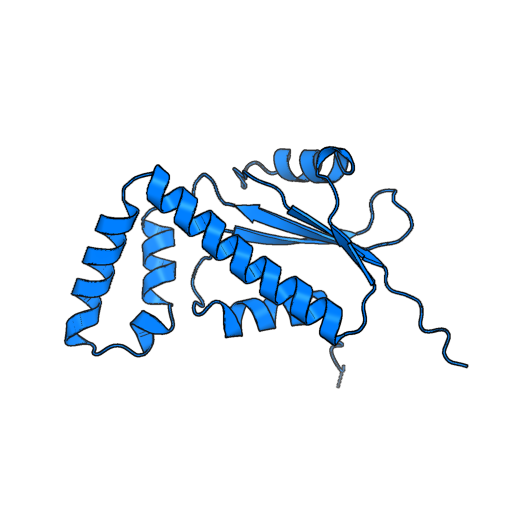 ? 7.189 -7.322 -3.355 1.00 92.69 105 GLY A C 1
ATOM 871 O O . GLY A 1 105 ? 7.807 -7.994 -4.184 1.00 92.69 105 GLY A O 1
ATOM 872 N N . ILE A 1 106 ? 5.869 -7.123 -3.435 1.00 94.00 106 ILE A N 1
ATOM 873 C CA . ILE A 1 106 ? 5.013 -7.682 -4.493 1.00 94.00 106 ILE A CA 1
ATOM 874 C C . ILE A 1 106 ? 5.381 -7.114 -5.870 1.00 94.00 106 ILE A C 1
ATOM 876 O O . ILE A 1 106 ? 5.457 -7.861 -6.852 1.00 94.00 106 ILE A O 1
ATOM 880 N N . THR A 1 107 ? 5.652 -5.811 -5.951 1.00 92.88 107 THR A N 1
ATOM 881 C CA . THR A 1 107 ? 6.076 -5.134 -7.184 1.00 92.88 107 THR A CA 1
ATOM 882 C C . THR A 1 107 ? 7.382 -5.724 -7.705 1.00 92.88 107 THR A C 1
ATOM 884 O O . THR A 1 107 ? 7.444 -6.182 -8.847 1.00 92.88 107 THR A O 1
ATOM 887 N N . LEU A 1 108 ? 8.408 -5.809 -6.855 1.00 91.75 108 LEU A N 1
ATOM 888 C CA . LEU A 1 108 ? 9.718 -6.357 -7.213 1.00 91.75 108 LEU A CA 1
ATOM 889 C C . LEU A 1 108 ? 9.624 -7.837 -7.615 1.00 91.75 108 LEU A C 1
ATOM 891 O O . LEU A 1 108 ? 10.242 -8.257 -8.596 1.00 91.75 108 LEU A O 1
ATOM 895 N N . ALA A 1 109 ? 8.816 -8.629 -6.902 1.00 92.50 109 ALA A N 1
ATOM 896 C CA . ALA A 1 109 ? 8.557 -10.023 -7.255 1.00 92.50 109 ALA A CA 1
ATOM 897 C C . ALA A 1 109 ? 7.876 -10.149 -8.628 1.00 92.50 109 ALA A C 1
ATOM 899 O O . ALA A 1 109 ? 8.262 -11.001 -9.431 1.00 92.50 109 ALA A O 1
ATOM 900 N N . THR A 1 110 ? 6.914 -9.271 -8.927 1.00 92.12 110 THR A N 1
ATOM 901 C CA . THR A 1 110 ? 6.208 -9.245 -10.216 1.00 92.12 110 THR A CA 1
ATOM 902 C C . THR A 1 110 ? 7.146 -8.866 -11.360 1.00 92.12 110 THR A C 1
ATOM 904 O O . THR A 1 110 ? 7.166 -9.561 -12.378 1.00 92.12 110 THR A O 1
ATOM 907 N N . LEU A 1 111 ? 7.970 -7.826 -11.188 1.00 89.56 111 LEU A N 1
ATOM 908 C CA . LEU A 1 111 ? 8.979 -7.418 -12.173 1.00 89.56 111 LEU A CA 1
ATOM 909 C C . LEU A 1 111 ? 9.974 -8.551 -12.454 1.00 89.56 111 LEU A C 1
ATOM 911 O O . LEU A 1 111 ? 10.236 -8.889 -13.610 1.00 89.56 111 LEU A O 1
ATOM 915 N N . LYS A 1 112 ? 10.463 -9.209 -11.395 1.00 89.38 112 LYS A N 1
ATOM 916 C CA . LYS A 1 112 ? 11.372 -10.355 -11.508 1.00 89.38 112 LYS A CA 1
ATOM 917 C C . LYS A 1 112 ? 10.727 -11.541 -12.232 1.00 89.38 112 LYS A C 1
ATOM 919 O O . LYS A 1 112 ? 11.381 -12.163 -13.068 1.00 89.38 112 LYS A O 1
ATOM 924 N N . ALA A 1 113 ? 9.460 -11.850 -11.950 1.00 89.19 113 ALA A N 1
ATOM 925 C CA . ALA A 1 113 ? 8.724 -12.926 -12.620 1.00 89.19 113 ALA A CA 1
ATOM 926 C C . ALA A 1 113 ? 8.569 -12.680 -14.131 1.00 89.19 113 ALA A C 1
ATOM 928 O O . ALA A 1 113 ? 8.630 -13.626 -14.916 1.00 89.19 113 ALA A O 1
ATOM 929 N N . HIS A 1 114 ? 8.452 -11.414 -14.539 1.00 87.81 114 HIS A N 1
ATOM 930 C CA . HIS A 1 114 ? 8.380 -11.004 -15.944 1.00 87.81 114 HIS A CA 1
ATOM 931 C C . HIS A 1 114 ? 9.755 -10.762 -16.583 1.00 87.81 114 HIS A C 1
ATOM 933 O O . HIS A 1 114 ? 9.817 -10.337 -17.732 1.00 87.81 114 HIS A O 1
ATOM 939 N N . ARG A 1 115 ? 10.853 -11.068 -15.872 1.00 86.94 115 ARG A N 1
ATOM 940 C CA . ARG A 1 115 ? 12.242 -10.888 -16.336 1.00 86.94 115 ARG A CA 1
ATOM 941 C C . ARG A 1 115 ? 12.552 -9.452 -16.766 1.00 86.94 115 ARG A C 1
ATOM 943 O O . ARG A 1 115 ? 13.324 -9.236 -17.693 1.00 86.94 115 ARG A O 1
ATOM 950 N N . VAL A 1 116 ? 11.945 -8.482 -16.094 1.00 84.62 116 VAL A N 1
ATOM 951 C CA . VAL A 1 116 ? 12.176 -7.068 -16.371 1.00 84.62 116 VAL A CA 1
ATOM 952 C C . VAL A 1 116 ? 13.364 -6.585 -15.553 1.00 84.62 116 VAL A C 1
ATOM 954 O O . VAL A 1 116 ? 13.441 -6.848 -14.350 1.00 84.62 116 VAL A O 1
ATOM 957 N N . THR A 1 117 ? 14.288 -5.878 -16.198 1.00 83.75 117 THR A N 1
ATOM 958 C CA . THR A 1 117 ? 15.419 -5.246 -15.520 1.00 83.75 117 THR A CA 1
ATOM 959 C C . THR A 1 117 ? 14.925 -4.010 -14.777 1.00 83.75 117 THR A C 1
ATOM 961 O O . THR A 1 117 ? 14.245 -3.156 -15.350 1.00 83.75 117 THR A O 1
ATOM 964 N N . PHE A 1 118 ? 15.248 -3.911 -13.488 1.00 84.94 118 PHE A N 1
ATOM 965 C CA . PHE A 1 118 ? 14.860 -2.769 -12.670 1.00 84.94 118 PHE A CA 1
ATOM 966 C C . PHE A 1 118 ? 15.960 -2.339 -11.703 1.00 84.94 118 PHE A C 1
ATOM 968 O O . PHE A 1 118 ? 16.806 -3.135 -11.289 1.00 84.94 118 PHE A O 1
ATOM 975 N N . HIS A 1 119 ? 15.906 -1.070 -11.308 1.00 83.62 119 HIS A N 1
ATOM 976 C CA . HIS A 1 119 ? 16.822 -0.463 -10.353 1.00 83.62 119 HIS A CA 1
ATOM 977 C C . HIS A 1 119 ? 16.042 0.393 -9.359 1.00 83.62 119 HIS A C 1
ATOM 979 O O . HIS A 1 119 ? 15.135 1.128 -9.747 1.00 83.62 119 HIS A O 1
ATOM 985 N N . MET A 1 120 ? 16.414 0.323 -8.082 1.00 82.19 120 MET A N 1
ATOM 986 C CA . MET A 1 120 ? 15.939 1.297 -7.102 1.00 82.19 120 MET A CA 1
ATOM 987 C C . MET A 1 120 ? 16.609 2.636 -7.395 1.00 82.19 120 MET A C 1
ATOM 989 O O . MET A 1 120 ? 17.828 2.692 -7.573 1.00 82.19 120 MET A O 1
ATOM 993 N N . ILE A 1 121 ? 15.815 3.696 -7.461 1.00 76.62 121 ILE A N 1
ATOM 994 C CA . ILE A 1 121 ? 16.287 5.041 -7.765 1.00 76.62 121 ILE A CA 1
ATOM 995 C C . ILE A 1 121 ? 16.233 5.875 -6.499 1.00 76.62 121 ILE A C 1
ATOM 997 O O . ILE A 1 121 ? 15.217 5.926 -5.807 1.00 76.62 121 ILE A O 1
ATOM 1001 N N . ASP A 1 122 ? 17.343 6.549 -6.217 1.00 71.38 122 ASP A N 1
ATOM 1002 C CA . ASP A 1 122 ? 17.368 7.584 -5.197 1.00 71.38 122 ASP A CA 1
ATOM 1003 C C . ASP A 1 122 ? 16.481 8.752 -5.645 1.00 71.38 122 ASP A C 1
ATOM 1005 O O . ASP A 1 122 ? 16.639 9.274 -6.749 1.00 71.38 122 ASP A O 1
ATOM 1009 N N . LYS A 1 123 ? 15.555 9.178 -4.783 1.00 68.75 123 LYS A N 1
ATOM 1010 C CA . LYS A 1 123 ? 14.624 10.283 -5.047 1.00 68.75 123 LYS A CA 1
ATOM 1011 C C . LYS A 1 123 ? 15.319 11.575 -5.500 1.00 68.75 123 LYS A C 1
ATOM 1013 O O . LYS A 1 123 ? 14.759 12.318 -6.298 1.00 68.75 123 LYS A O 1
ATOM 1018 N N . SER A 1 124 ? 16.550 11.821 -5.044 1.00 69.44 124 SER A N 1
ATOM 1019 C CA . SER A 1 124 ? 17.358 12.977 -5.460 1.00 69.44 124 SER A CA 1
ATOM 1020 C C . SER A 1 124 ? 17.732 12.962 -6.946 1.00 69.44 124 SER A C 1
ATOM 1022 O O . SER A 1 124 ? 18.056 14.007 -7.504 1.00 69.44 124 SER A O 1
ATOM 1024 N N . LEU A 1 125 ? 17.663 11.798 -7.598 1.00 65.44 125 LEU A N 1
ATOM 1025 C CA . LEU A 1 125 ? 17.982 11.605 -9.012 1.00 65.44 125 LEU A CA 1
ATOM 1026 C C . LEU A 1 125 ? 16.763 11.757 -9.934 1.00 65.44 125 LEU A C 1
ATOM 1028 O O . LEU A 1 125 ? 16.915 11.637 -11.147 1.00 65.44 125 LEU A O 1
ATOM 1032 N N . ALA A 1 126 ? 15.573 12.022 -9.385 1.00 69.12 126 ALA A N 1
ATOM 1033 C CA . ALA A 1 126 ? 14.349 12.252 -10.153 1.00 69.12 126 ALA A CA 1
ATOM 1034 C C . ALA A 1 126 ? 13.545 13.453 -9.606 1.00 69.12 126 ALA A C 1
ATOM 1036 O O . ALA A 1 126 ? 12.385 13.296 -9.207 1.00 69.12 126 ALA A O 1
ATOM 1037 N N . PRO A 1 127 ? 14.146 14.661 -9.578 1.00 70.31 127 PRO A N 1
ATOM 1038 C CA . PRO A 1 127 ? 13.506 15.857 -9.031 1.00 70.31 127 PRO A CA 1
ATOM 1039 C C . PRO A 1 127 ? 12.206 16.220 -9.760 1.00 70.31 127 PRO A C 1
ATOM 1041 O O . PRO A 1 127 ? 11.273 16.696 -9.124 1.00 70.31 127 PRO A O 1
ATOM 1044 N N . ASP A 1 128 ? 12.099 15.923 -11.056 1.00 71.50 128 ASP A N 1
ATOM 1045 C CA . ASP A 1 128 ? 10.911 16.244 -11.856 1.00 71.50 128 ASP A CA 1
ATOM 1046 C C . ASP A 1 128 ? 9.682 15.426 -11.437 1.00 71.50 128 ASP A C 1
ATOM 1048 O O . ASP A 1 128 ? 8.558 15.927 -11.453 1.00 71.50 128 ASP A O 1
ATOM 1052 N N . ILE A 1 129 ? 9.887 14.172 -11.011 1.00 69.94 129 ILE A N 1
ATOM 1053 C CA . ILE A 1 129 ? 8.808 13.325 -10.482 1.00 69.94 129 ILE A CA 1
ATOM 1054 C C . ILE A 1 129 ? 8.340 13.888 -9.141 1.00 69.94 129 ILE A C 1
ATOM 1056 O O . ILE A 1 129 ? 7.139 13.994 -8.912 1.00 69.94 129 ILE A O 1
ATOM 1060 N N . LEU A 1 130 ? 9.277 14.294 -8.278 1.00 69.62 130 LEU A N 1
ATOM 1061 C CA . LEU A 1 130 ? 8.943 14.928 -7.002 1.00 69.62 130 LEU A CA 1
ATOM 1062 C C . LEU A 1 130 ? 8.183 16.240 -7.221 1.00 69.62 130 LEU A C 1
ATOM 1064 O O . LEU A 1 130 ? 7.141 16.436 -6.609 1.00 69.62 130 LEU A O 1
ATOM 1068 N N . GLN A 1 131 ? 8.626 17.082 -8.155 1.00 71.00 131 GLN A N 1
ATOM 1069 C CA . GLN A 1 131 ? 7.959 18.342 -8.477 1.00 71.00 131 GLN A CA 1
ATOM 1070 C C . GLN A 1 131 ? 6.554 18.129 -9.059 1.00 71.00 131 GLN A C 1
ATOM 1072 O O . GLN A 1 131 ? 5.629 18.877 -8.741 1.00 71.00 131 GLN A O 1
ATOM 1077 N N . TRP A 1 132 ? 6.365 17.108 -9.901 1.00 70.62 132 TRP A N 1
ATOM 1078 C CA . TRP A 1 132 ? 5.041 16.752 -10.413 1.00 70.62 132 TRP A CA 1
ATOM 1079 C C . TRP A 1 132 ? 4.102 16.301 -9.291 1.00 70.62 132 TRP A C 1
ATOM 1081 O O . TRP A 1 132 ? 2.928 16.673 -9.281 1.00 70.62 132 TRP A O 1
ATOM 1091 N N . VAL A 1 133 ? 4.624 15.522 -8.340 1.00 67.56 133 VAL A N 1
ATOM 1092 C CA . VAL A 1 133 ? 3.878 15.046 -7.171 1.00 67.56 133 VAL A CA 1
ATOM 1093 C C . VAL A 1 133 ? 3.525 16.205 -6.240 1.00 67.56 133 VAL A C 1
ATOM 1095 O O . VAL A 1 133 ? 2.368 16.343 -5.867 1.00 67.56 133 VAL A O 1
ATOM 1098 N N . GLU A 1 134 ? 4.476 17.084 -5.927 1.00 67.38 134 GLU A N 1
ATOM 1099 C CA . GLU A 1 134 ? 4.256 18.275 -5.093 1.00 67.38 134 GLU A CA 1
ATOM 1100 C C . GLU A 1 134 ? 3.278 19.273 -5.735 1.00 67.38 134 GLU A C 1
ATOM 1102 O O . GLU A 1 134 ? 2.554 19.980 -5.038 1.00 67.38 134 GLU A O 1
ATOM 1107 N N . GLY A 1 135 ? 3.217 19.323 -7.070 1.00 63.72 135 GLY A N 1
ATOM 1108 C CA . GLY A 1 135 ? 2.264 20.149 -7.814 1.00 63.72 135 GLY A CA 1
ATOM 1109 C C . GLY A 1 135 ? 0.814 19.653 -7.755 1.00 63.72 135 GLY A C 1
ATOM 1110 O O . GLY A 1 135 ? -0.096 20.356 -8.208 1.00 63.72 135 GLY A O 1
ATOM 1111 N N . ARG A 1 136 ? 0.576 18.455 -7.210 1.00 62.97 136 ARG A N 1
ATOM 1112 C CA . ARG A 1 136 ? -0.756 17.888 -7.005 1.00 62.97 136 ARG A CA 1
ATOM 1113 C C . ARG A 1 136 ? -1.264 18.213 -5.603 1.00 62.97 136 ARG A 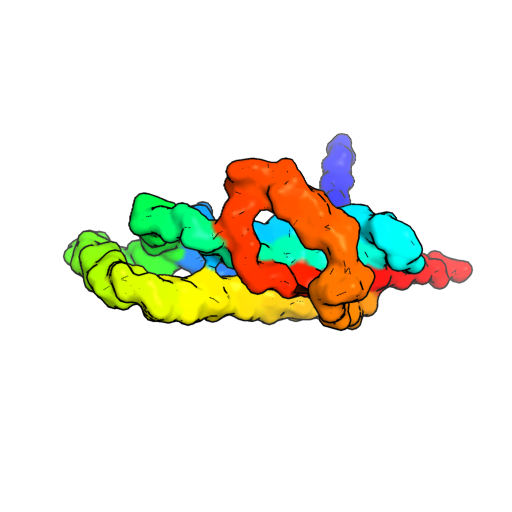C 1
ATOM 1115 O O . ARG A 1 136 ? -0.953 17.539 -4.631 1.00 62.97 136 ARG A O 1
ATOM 1122 N N . ASN A 1 137 ? -2.099 19.251 -5.518 1.00 52.31 137 ASN A N 1
ATOM 1123 C CA . ASN A 1 137 ? -2.728 19.714 -4.271 1.00 52.31 137 ASN A CA 1
ATOM 1124 C C . ASN A 1 137 ? -3.622 18.662 -3.577 1.00 52.31 137 ASN A C 1
ATOM 1126 O O . ASN A 1 137 ? -4.067 18.894 -2.458 1.00 52.31 137 ASN A O 1
ATOM 1130 N N . ASP A 1 138 ? -3.941 17.557 -4.251 1.00 55.00 138 ASP A N 1
ATOM 1131 C CA . ASP A 1 138 ? -4.743 16.437 -3.755 1.00 55.00 138 ASP A CA 1
ATOM 1132 C C . ASP A 1 138 ? -3.915 15.339 -3.068 1.00 55.00 138 ASP A C 1
ATOM 1134 O O . ASP A 1 138 ? -4.478 14.337 -2.639 1.00 55.00 138 ASP A O 1
ATOM 1138 N N . LEU A 1 139 ? -2.591 15.500 -2.982 1.00 55.00 139 LEU A N 1
ATOM 1139 C CA . LEU A 1 139 ? -1.680 14.469 -2.502 1.00 55.00 139 LEU A CA 1
ATOM 1140 C C . LEU A 1 139 ? -0.661 15.063 -1.520 1.00 55.00 139 LEU A C 1
ATOM 1142 O O . LEU A 1 139 ? 0.385 15.570 -1.923 1.00 55.00 139 LEU A O 1
ATOM 1146 N N . ILE A 1 140 ? -0.937 14.970 -0.215 1.00 55.81 140 ILE A N 1
ATOM 1147 C CA . ILE A 1 140 ? 0.093 15.196 0.807 1.00 55.81 140 ILE A CA 1
ATOM 1148 C C . ILE A 1 140 ? 0.825 13.869 0.970 1.00 55.81 140 ILE A C 1
ATOM 1150 O O . ILE A 1 140 ? 0.322 12.936 1.594 1.00 55.81 140 ILE A O 1
ATOM 1154 N N . LEU A 1 141 ? 1.966 13.752 0.299 1.00 58.72 141 LEU A N 1
ATOM 1155 C CA . LEU A 1 141 ? 2.728 12.515 0.251 1.00 58.72 141 LEU A CA 1
ATOM 1156 C C . LEU A 1 141 ? 4.059 12.674 0.962 1.00 58.72 141 LEU A C 1
ATOM 1158 O O . LEU A 1 141 ? 4.803 13.629 0.739 1.00 58.72 141 LEU A O 1
ATOM 1162 N N . SER A 1 142 ? 4.406 11.652 1.722 1.00 60.16 142 SER A N 1
ATOM 1163 C CA . SER A 1 142 ? 5.723 11.504 2.319 1.00 60.16 142 SER A CA 1
ATOM 1164 C C . SER A 1 142 ? 6.317 10.164 1.928 1.00 60.16 142 SER A C 1
ATOM 1166 O O . SER A 1 142 ? 5.611 9.206 1.614 1.00 60.16 142 SER A O 1
ATOM 1168 N N . ASP A 1 143 ? 7.646 10.123 1.949 1.00 65.31 143 ASP A N 1
ATOM 1169 C CA . ASP A 1 143 ? 8.462 8.964 1.600 1.00 65.31 143 ASP A CA 1
ATOM 1170 C C . ASP A 1 143 ? 8.164 8.399 0.202 1.00 65.31 143 ASP A C 1
ATOM 1172 O O . ASP A 1 143 ? 7.295 7.561 -0.022 1.00 65.31 143 ASP A O 1
ATOM 1176 N N . VAL A 1 144 ? 8.950 8.876 -0.765 1.00 67.94 144 VAL A N 1
ATOM 1177 C CA . VAL A 1 144 ? 8.874 8.442 -2.160 1.00 67.94 144 VAL A CA 1
ATOM 1178 C C . VAL A 1 144 ? 9.856 7.306 -2.407 1.00 67.94 144 VAL A C 1
ATOM 1180 O O . VAL A 1 144 ? 11.064 7.470 -2.209 1.00 67.94 144 VAL A O 1
ATOM 1183 N N . LEU A 1 145 ? 9.345 6.181 -2.904 1.00 77.00 145 LEU A N 1
ATOM 1184 C CA . LEU A 1 145 ? 10.154 5.100 -3.459 1.00 77.00 145 LEU A CA 1
ATOM 1185 C C . LEU A 1 145 ? 10.015 5.082 -4.974 1.00 77.00 145 LEU A C 1
ATOM 1187 O O . LEU A 1 145 ? 8.903 5.042 -5.497 1.00 77.00 145 LEU A O 1
ATOM 1191 N N . LEU A 1 146 ? 11.150 5.088 -5.672 1.00 77.00 146 LEU A N 1
ATOM 1192 C CA . LEU A 1 146 ? 11.202 5.085 -7.129 1.00 77.00 146 LEU A CA 1
ATOM 1193 C C . LEU A 1 146 ? 11.872 3.812 -7.635 1.00 77.00 146 LEU A C 1
ATOM 1195 O O . LEU A 1 146 ? 12.972 3.452 -7.210 1.00 77.00 146 LEU A O 1
ATOM 1199 N N . ILE A 1 147 ? 11.213 3.156 -8.582 1.00 78.75 147 ILE A N 1
ATOM 1200 C CA . ILE A 1 147 ? 11.724 1.985 -9.284 1.00 78.75 147 ILE A CA 1
ATOM 1201 C C . ILE A 1 147 ? 11.860 2.357 -10.754 1.00 78.75 147 ILE A C 1
ATOM 1203 O O . ILE A 1 147 ? 10.866 2.616 -11.430 1.00 78.75 147 ILE A O 1
ATOM 1207 N N . GLY A 1 148 ? 13.092 2.375 -11.253 1.00 78.12 148 GLY A N 1
ATOM 1208 C CA . GLY A 1 148 ? 13.375 2.466 -12.679 1.00 78.12 148 GLY A CA 1
ATOM 1209 C C . GLY A 1 148 ? 13.184 1.114 -13.326 1.00 78.12 148 GLY A C 1
ATOM 1210 O O . GLY A 1 148 ? 13.820 0.148 -12.916 1.00 78.12 148 GLY A O 1
ATOM 1211 N N . VAL A 1 149 ? 12.329 1.056 -14.335 1.00 77.31 149 VAL A N 1
ATOM 1212 C CA . VAL A 1 149 ? 12.017 -0.141 -15.107 1.00 77.31 149 VAL A CA 1
ATOM 1213 C C . VAL A 1 149 ? 12.577 0.050 -16.511 1.00 77.31 149 VAL A C 1
ATOM 1215 O O . VAL A 1 149 ? 12.204 0.988 -17.218 1.00 77.31 149 VAL A O 1
ATOM 1218 N N . GLN A 1 150 ? 13.485 -0.835 -16.914 1.00 72.75 150 GLN A N 1
ATOM 1219 C CA . GLN A 1 150 ? 14.041 -0.856 -18.258 1.00 72.75 150 GLN A CA 1
ATOM 1220 C C . GLN A 1 150 ? 13.438 -2.047 -19.003 1.00 72.75 150 GLN A C 1
ATOM 1222 O O . GLN A 1 150 ? 13.737 -3.204 -18.704 1.00 72.75 150 GLN A O 1
ATOM 1227 N N . GLU A 1 151 ? 12.557 -1.765 -19.963 1.00 61.31 151 GLU A N 1
ATOM 1228 C CA . GLU A 1 151 ? 12.110 -2.784 -20.907 1.00 61.31 151 GLU A CA 1
ATOM 1229 C C . GLU A 1 151 ? 13.288 -3.069 -21.843 1.00 61.31 151 GLU A C 1
ATOM 1231 O O . GLU A 1 151 ? 13.607 -2.277 -22.731 1.00 61.31 151 GLU A O 1
ATOM 1236 N N . GLU A 1 152 ? 13.982 -4.187 -21.633 1.00 51.62 152 GLU A N 1
ATOM 1237 C CA . GLU A 1 152 ? 14.822 -4.715 -22.698 1.00 51.62 152 GLU A CA 1
ATOM 1238 C C . GLU A 1 152 ? 13.889 -5.044 -23.862 1.00 51.62 152 GLU A C 1
ATOM 1240 O O . GLU A 1 152 ? 12.995 -5.887 -23.743 1.00 51.62 152 GLU A O 1
ATOM 1245 N N . HIS A 1 153 ? 14.078 -4.374 -25.002 1.00 42.09 153 HIS A N 1
ATOM 1246 C CA . HIS A 1 153 ? 13.582 -4.913 -26.254 1.00 42.09 153 HIS A CA 1
ATOM 1247 C C . HIS A 1 153 ? 14.164 -6.319 -26.373 1.00 42.09 153 HIS A C 1
ATOM 1249 O O . HIS A 1 153 ? 15.344 -6.479 -26.691 1.00 42.09 153 HIS A O 1
ATOM 1255 N N . ILE A 1 154 ? 13.335 -7.338 -26.132 1.00 39.88 154 ILE A N 1
ATOM 1256 C CA . ILE A 1 154 ? 13.595 -8.681 -26.628 1.00 39.88 154 ILE A CA 1
ATOM 1257 C C . ILE A 1 154 ? 13.585 -8.530 -28.149 1.00 39.88 154 ILE A C 1
ATOM 1259 O O . ILE A 1 154 ? 12.555 -8.641 -28.809 1.00 39.88 154 ILE A O 1
ATOM 1263 N N . THR A 1 155 ? 14.745 -8.200 -28.705 1.00 35.16 155 THR A N 1
ATOM 1264 C CA . THR A 1 155 ? 15.056 -8.355 -30.119 1.00 35.16 155 THR A CA 1
ATOM 1265 C C . THR A 1 155 ? 15.201 -9.853 -30.342 1.00 35.16 155 THR A C 1
ATOM 1267 O O . THR A 1 155 ? 16.287 -10.415 -30.383 1.00 35.16 155 THR A O 1
ATOM 1270 N N . GLY A 1 156 ? 14.055 -10.530 -30.362 1.00 39.31 156 GLY A N 1
ATOM 1271 C CA . GLY A 1 156 ? 13.937 -11.911 -30.784 1.00 39.31 156 GLY A CA 1
ATOM 1272 C C . GLY A 1 156 ? 13.670 -11.945 -32.279 1.00 39.31 156 GLY A C 1
ATOM 1273 O O . GLY A 1 156 ? 12.509 -11.872 -32.672 1.00 39.31 156 GLY A O 1
ATOM 1274 N N . ALA A 1 157 ? 14.740 -12.023 -33.071 1.00 32.88 157 ALA A N 1
ATOM 1275 C CA . ALA A 1 157 ? 14.852 -12.775 -34.327 1.00 32.88 157 ALA A CA 1
ATOM 1276 C C . ALA A 1 157 ? 16.259 -12.586 -34.908 1.00 32.88 157 ALA A C 1
ATOM 1278 O O . ALA A 1 157 ? 16.591 -11.437 -35.276 1.00 32.88 157 ALA A O 1
#

Foldseek 3Di:
DDPPPQPLVNVLVVLLCVQLQFPAQAQKDWDKAADDPPDGWIKIKMWGFPPCDLVSVLRRLCRGNCLVVDDPVCNVVVSVVVSVQCVDPVNVVVVSVVSRVSSVVSNVVSCVVVVWDKDWDDPVVCVVVVVVQVVDPPGPTDDMTMMTTDPDPPPDD

Radius of gyration: 17.83 Å; chains: 1; bounding box: 38×35×53 Å

pLDDT: mean 80.11, std 16.54, range [31.5, 95.81]

Organism: NCBI:txid288992

Sequence (157 aa):
MINRVNSLFDVIMENIRKISGSYGLAPYSVMEFPAFEFKGGRFIAMFIWDDYSFSDLEDYLRKSQEYLTMDCLLQDDFITLKLQELSKPAILRQWQQHQLEIALGITLATLKAHRVTFHMIDKSLAPDILQWVEGRNDLILSDVLLIGVQEEHITGA